Protein AF-E6PJC2-F1 (afdb_monomer)

Sequence (73 aa):
MRLDTLMQRVGAEYARIRAFRAALELVLDDFVARGWVRSYKIGRGDSGLIAIDKVQTPTQARALAARNALPST

Mean predicted aligned error: 12.55 Å

pLDDT: mean 70.85, std 11.87, range [47.06, 89.12]

Structure (mmCIF, N/CA/C/O backbone):
data_AF-E6PJC2-F1
#
_entry.id   AF-E6PJC2-F1
#
loop_
_atom_site.group_PDB
_atom_site.id
_atom_site.type_symbol
_atom_site.label_atom_id
_atom_site.label_alt_id
_atom_site.label_comp_id
_atom_site.label_asym_id
_atom_site.label_entity_id
_atom_site.label_seq_id
_atom_site.pdbx_PDB_ins_code
_atom_site.Cartn_x
_atom_site.Cartn_y
_atom_site.Cartn_z
_atom_site.occupancy
_atom_site.B_iso_or_equiv
_atom_site.auth_seq_id
_atom_site.auth_comp_id
_atom_site.auth_asym_id
_atom_site.auth_atom_id
_atom_site.pdbx_PDB_model_num
ATOM 1 N N . MET A 1 1 ? 12.711 19.683 -8.255 1.00 51.16 1 MET A N 1
ATOM 2 C CA . MET A 1 1 ? 13.578 18.688 -8.929 1.00 51.16 1 MET A CA 1
ATOM 3 C C . MET A 1 1 ? 12.669 17.752 -9.723 1.00 51.16 1 MET A C 1
ATOM 5 O O . MET A 1 1 ? 11.713 17.270 -9.132 1.00 51.16 1 MET A O 1
ATOM 9 N N . ARG A 1 2 ? 12.860 17.610 -11.046 1.00 48.84 2 ARG A N 1
ATOM 10 C CA . ARG A 1 2 ? 11.953 16.865 -11.953 1.00 48.84 2 ARG A CA 1
ATOM 11 C C . ARG A 1 2 ? 12.200 15.353 -11.889 1.00 48.84 2 ARG A C 1
ATOM 13 O O . ARG A 1 2 ? 13.331 14.943 -11.627 1.00 48.84 2 ARG A O 1
ATOM 20 N N . LEU A 1 3 ? 11.163 14.544 -12.129 1.00 47.06 3 LEU A N 1
ATOM 21 C CA . LEU A 1 3 ? 11.273 13.086 -12.052 1.00 47.06 3 LEU A CA 1
ATOM 22 C C . LEU A 1 3 ? 12.175 12.520 -13.149 1.00 47.06 3 LEU A C 1
ATOM 24 O O . LEU A 1 3 ? 12.999 11.663 -12.869 1.00 47.06 3 LEU A O 1
ATOM 28 N N . ASP A 1 4 ? 12.104 13.081 -14.348 1.00 49.66 4 ASP A N 1
ATOM 29 C CA . ASP A 1 4 ? 12.923 12.729 -15.513 1.00 49.66 4 ASP A CA 1
ATOM 30 C C . ASP A 1 4 ? 14.427 12.845 -15.185 1.00 49.66 4 ASP A C 1
ATOM 32 O O . ASP A 1 4 ? 15.234 11.979 -15.526 1.00 49.66 4 ASP A O 1
ATOM 36 N N . THR A 1 5 ? 14.796 13.871 -14.407 1.00 56.50 5 THR A N 1
ATOM 37 C CA . THR A 1 5 ? 16.157 14.093 -13.886 1.00 56.50 5 THR A CA 1
ATOM 38 C C . THR A 1 5 ? 16.551 13.073 -12.810 1.00 56.50 5 THR A C 1
ATOM 40 O O . THR A 1 5 ? 17.730 12.776 -12.625 1.00 56.50 5 THR A O 1
ATOM 43 N N . LEU A 1 6 ? 15.571 12.527 -12.091 1.00 51.50 6 LEU A N 1
ATOM 44 C CA . LEU A 1 6 ? 15.744 11.461 -11.105 1.00 51.50 6 LEU A CA 1
ATOM 45 C C . LEU A 1 6 ? 15.885 10.094 -11.799 1.00 51.50 6 LEU A C 1
ATOM 47 O O . LEU A 1 6 ? 16.717 9.290 -11.392 1.00 51.50 6 LEU A O 1
ATOM 51 N N . MET A 1 7 ? 15.159 9.863 -12.898 1.00 52.81 7 MET A N 1
ATOM 52 C CA . MET A 1 7 ? 15.201 8.617 -13.675 1.00 52.81 7 MET A CA 1
ATOM 53 C C . MET A 1 7 ? 16.546 8.411 -14.379 1.00 52.81 7 MET A C 1
ATOM 55 O O . MET A 1 7 ? 17.097 7.312 -14.327 1.00 52.81 7 MET A O 1
ATOM 59 N N . GLN A 1 8 ? 17.125 9.471 -14.960 1.00 58.62 8 GLN A N 1
ATOM 60 C CA . GLN A 1 8 ? 18.489 9.428 -15.509 1.00 58.62 8 GLN A CA 1
ATOM 61 C C . GLN A 1 8 ? 19.553 9.163 -14.433 1.00 58.62 8 GLN A C 1
ATOM 63 O O . GLN A 1 8 ? 20.532 8.471 -14.698 1.00 58.62 8 GLN A O 1
ATOM 68 N N . ARG A 1 9 ? 19.369 9.687 -13.214 1.00 55.75 9 ARG A N 1
ATOM 69 C CA . ARG A 1 9 ? 20.351 9.569 -12.121 1.00 55.75 9 ARG A CA 1
ATOM 70 C C . ARG A 1 9 ? 20.423 8.181 -11.487 1.00 55.75 9 ARG A C 1
ATOM 72 O O . ARG A 1 9 ? 21.460 7.843 -10.929 1.00 55.75 9 ARG A O 1
ATOM 79 N N . VAL A 1 10 ? 19.339 7.406 -11.537 1.00 55.97 10 VAL A N 1
ATOM 80 C CA . VAL A 1 10 ? 19.243 6.093 -10.868 1.00 55.97 10 VAL A CA 1
ATOM 81 C C . VAL A 1 10 ? 19.389 4.928 -11.863 1.00 55.97 10 VAL A C 1
ATOM 83 O O . VAL A 1 10 ? 19.485 3.776 -11.451 1.00 55.97 10 VAL A O 1
ATOM 86 N N . GLY A 1 11 ? 19.437 5.198 -13.177 1.00 55.72 11 GLY A N 1
ATOM 87 C CA . GLY A 1 11 ? 19.635 4.168 -14.210 1.00 55.72 11 GLY A CA 1
ATOM 88 C C . GLY A 1 11 ? 18.513 3.122 -14.273 1.00 55.72 11 GLY A C 1
ATOM 89 O O . GLY A 1 11 ? 18.714 2.017 -14.773 1.00 55.72 11 GLY A O 1
ATOM 90 N N . ALA A 1 12 ? 17.334 3.439 -13.731 1.00 57.00 12 ALA A N 1
ATOM 91 C CA . ALA A 1 12 ? 16.213 2.515 -13.671 1.00 57.00 12 ALA A CA 1
ATOM 92 C C . ALA A 1 12 ? 15.430 2.553 -14.988 1.00 57.00 12 ALA A C 1
ATOM 94 O O . ALA A 1 12 ? 14.768 3.536 -15.315 1.00 57.00 12 ALA A O 1
ATOM 95 N N . GLU A 1 13 ? 15.505 1.459 -15.741 1.00 65.56 13 GLU A N 1
ATOM 96 C CA . GLU A 1 13 ? 14.779 1.280 -16.994 1.00 65.56 13 GLU A CA 1
ATOM 97 C C . GLU A 1 13 ? 13.260 1.400 -16.763 1.00 65.56 13 GLU A C 1
ATOM 99 O O . GLU A 1 13 ? 12.706 0.786 -15.848 1.00 65.56 13 GLU A O 1
ATOM 104 N N . TYR A 1 14 ? 12.559 2.172 -17.598 1.00 60.00 14 TYR A N 1
ATOM 105 C CA . TYR A 1 14 ? 11.117 2.435 -17.453 1.00 60.00 14 TYR A CA 1
ATOM 106 C C . TYR A 1 14 ? 10.280 1.138 -17.394 1.00 60.00 14 TYR A C 1
ATOM 108 O O . TYR A 1 14 ? 9.241 1.075 -16.733 1.00 60.00 14 TYR A O 1
ATOM 116 N N . ALA A 1 15 ? 10.765 0.069 -18.032 1.00 63.31 15 ALA A N 1
ATOM 117 C CA . ALA A 1 15 ? 10.190 -1.271 -17.962 1.00 63.31 15 ALA A CA 1
ATOM 118 C C . ALA A 1 15 ? 10.240 -1.881 -16.545 1.00 63.31 15 ALA A C 1
ATOM 120 O O . ALA A 1 15 ? 9.243 -2.443 -16.089 1.00 63.31 15 ALA A O 1
ATOM 121 N N . ARG A 1 16 ? 11.348 -1.711 -15.807 1.00 65.19 16 ARG A N 1
ATOM 122 C CA . ARG A 1 16 ? 11.495 -2.203 -14.422 1.00 65.19 16 ARG A CA 1
ATOM 123 C C . ARG A 1 16 ? 10.499 -1.554 -13.470 1.00 65.19 16 ARG A C 1
ATOM 125 O O . ARG A 1 16 ? 9.989 -2.218 -12.574 1.00 65.19 16 ARG A O 1
ATOM 132 N N . ILE A 1 17 ? 10.179 -0.283 -13.685 1.00 67.12 17 ILE A N 1
ATOM 133 C CA . IL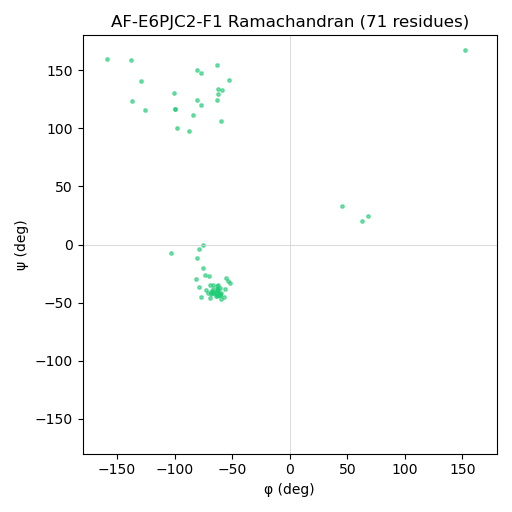E A 1 17 ? 9.226 0.450 -12.843 1.00 67.12 17 ILE A CA 1
ATOM 134 C C . ILE A 1 17 ? 7.793 -0.013 -13.103 1.00 67.12 17 ILE A C 1
ATOM 136 O O . ILE A 1 17 ? 7.028 -0.193 -12.156 1.00 67.12 17 ILE A O 1
ATOM 140 N N . ARG A 1 18 ? 7.434 -0.291 -14.364 1.00 68.12 18 ARG A N 1
ATOM 141 C CA . ARG A 1 18 ? 6.134 -0.905 -14.680 1.00 68.12 18 ARG A CA 1
ATOM 142 C C . ARG A 1 18 ? 6.011 -2.312 -14.093 1.00 68.12 18 ARG A C 1
ATOM 144 O O . ARG A 1 18 ? 4.973 -2.627 -13.521 1.00 68.1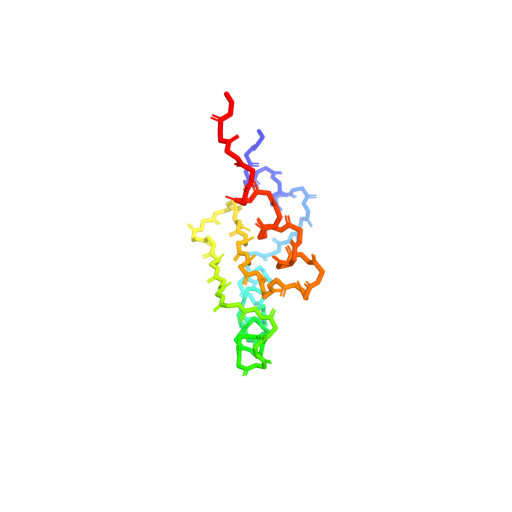2 18 ARG A O 1
ATOM 151 N N . ALA A 1 19 ? 7.062 -3.127 -14.191 1.00 73.75 19 ALA A N 1
ATOM 152 C CA . ALA A 1 19 ? 7.075 -4.473 -13.617 1.00 73.75 19 ALA A CA 1
ATOM 153 C C . ALA A 1 19 ? 6.950 -4.444 -12.084 1.00 73.75 19 ALA A C 1
ATOM 155 O O . ALA A 1 19 ? 6.145 -5.177 -11.513 1.00 73.75 19 ALA A O 1
ATOM 156 N N . PHE A 1 20 ? 7.684 -3.546 -11.419 1.00 74.81 20 PHE A N 1
ATOM 157 C CA . PHE A 1 20 ? 7.576 -3.336 -9.976 1.00 74.81 20 PHE A CA 1
ATOM 158 C C . PHE A 1 20 ? 6.167 -2.897 -9.564 1.00 74.81 20 PHE A C 1
ATOM 160 O O . PHE A 1 20 ? 5.624 -3.414 -8.592 1.00 74.81 20 PHE A O 1
ATOM 167 N N . ARG A 1 21 ? 5.546 -1.990 -10.327 1.00 76.38 21 ARG A N 1
ATOM 168 C CA . ARG A 1 21 ? 4.169 -1.558 -10.076 1.00 76.38 21 ARG A CA 1
ATOM 169 C C . ARG A 1 21 ? 3.183 -2.724 -10.142 1.00 76.38 21 ARG A C 1
ATOM 171 O O . ARG A 1 21 ? 2.372 -2.855 -9.236 1.00 76.38 21 ARG A O 1
ATOM 178 N N . ALA A 1 22 ? 3.267 -3.564 -11.172 1.00 80.44 22 ALA A N 1
ATOM 179 C CA . ALA A 1 22 ? 2.381 -4.718 -11.309 1.00 80.44 22 ALA A CA 1
ATOM 180 C C . ALA A 1 22 ? 2.549 -5.706 -10.140 1.00 80.44 22 ALA A C 1
ATOM 182 O O . ALA A 1 22 ? 1.566 -6.173 -9.574 1.00 80.44 22 ALA A O 1
ATOM 183 N N . ALA A 1 23 ? 3.791 -5.976 -9.724 1.00 83.94 23 ALA A N 1
ATOM 184 C CA . ALA A 1 23 ? 4.058 -6.820 -8.561 1.00 83.94 23 ALA A CA 1
ATOM 185 C C . ALA A 1 23 ? 3.513 -6.208 -7.257 1.00 83.94 23 ALA A C 1
ATOM 187 O O . ALA A 1 23 ? 2.986 -6.920 -6.407 1.00 83.94 23 ALA A O 1
ATOM 188 N N . LEU A 1 24 ? 3.615 -4.887 -7.107 1.00 83.62 24 LEU A N 1
ATOM 189 C CA . LEU A 1 24 ? 3.099 -4.171 -5.947 1.00 83.62 24 LEU A CA 1
ATOM 190 C C . LEU A 1 24 ? 1.564 -4.190 -5.881 1.00 83.62 24 LEU A C 1
ATOM 192 O O . LEU A 1 24 ? 1.021 -4.357 -4.792 1.00 83.62 24 LEU A O 1
ATOM 196 N N . GLU A 1 25 ? 0.874 -4.038 -7.015 1.00 86.06 25 GLU A N 1
ATOM 197 C CA . GLU A 1 25 ? -0.594 -4.136 -7.095 1.00 86.06 25 GLU A CA 1
ATOM 198 C C . GLU A 1 25 ? -1.074 -5.500 -6.567 1.00 86.06 25 GLU A C 1
ATOM 200 O O . GLU A 1 25 ? -1.925 -5.537 -5.683 1.00 86.06 25 GLU A O 1
ATOM 205 N N . LEU A 1 26 ? -0.421 -6.601 -6.965 1.00 89.12 26 LEU A N 1
ATOM 206 C CA . LEU A 1 26 ? -0.751 -7.950 -6.477 1.00 89.12 26 LEU A CA 1
ATOM 207 C C . LEU A 1 26 ? -0.611 -8.103 -4.953 1.00 89.12 26 LEU A C 1
ATOM 209 O O . LEU A 1 26 ? -1.450 -8.727 -4.307 1.00 89.12 26 LEU A O 1
ATOM 213 N N . VAL A 1 27 ? 0.449 -7.540 -4.365 1.00 87.75 27 VAL A N 1
ATOM 214 C CA . VAL A 1 27 ? 0.667 -7.598 -2.908 1.00 87.75 27 VAL A CA 1
ATOM 215 C C . VAL A 1 27 ? -0.382 -6.773 -2.166 1.00 87.75 27 VAL A C 1
ATOM 217 O O . VAL A 1 27 ? -0.885 -7.192 -1.125 1.00 87.75 27 VAL A O 1
ATOM 220 N N . LEU A 1 28 ? -0.717 -5.592 -2.688 1.00 86.00 28 LEU A N 1
ATOM 221 C CA . LEU A 1 28 ? -1.710 -4.723 -2.064 1.00 86.00 28 LEU A CA 1
ATOM 222 C C . LEU A 1 28 ? -3.123 -5.309 -2.163 1.00 86.00 28 LEU A C 1
ATOM 224 O O . LEU A 1 28 ? -3.881 -5.189 -1.201 1.00 86.00 28 LEU A O 1
ATOM 228 N N . ASP A 1 29 ? -3.451 -5.996 -3.257 1.00 87.69 29 ASP A N 1
ATOM 229 C CA . ASP A 1 29 ? -4.705 -6.742 -3.388 1.00 87.69 29 ASP A CA 1
ATOM 230 C C . ASP A 1 29 ? -4.806 -7.865 -2.346 1.00 87.69 29 ASP A C 1
ATOM 232 O O . ASP A 1 29 ? -5.835 -7.993 -1.681 1.00 87.69 29 ASP A O 1
ATOM 236 N N . ASP A 1 30 ? -3.728 -8.626 -2.119 1.00 88.81 30 ASP A N 1
ATOM 237 C CA . ASP A 1 30 ? -3.681 -9.646 -1.060 1.00 88.81 30 ASP A CA 1
ATOM 238 C C . ASP A 1 30 ? -3.845 -9.019 0.337 1.00 88.81 30 ASP A C 1
ATOM 240 O O . ASP A 1 30 ? -4.571 -9.542 1.183 1.00 88.81 30 ASP A O 1
ATOM 244 N N . PHE A 1 31 ? -3.259 -7.843 0.578 1.00 85.56 31 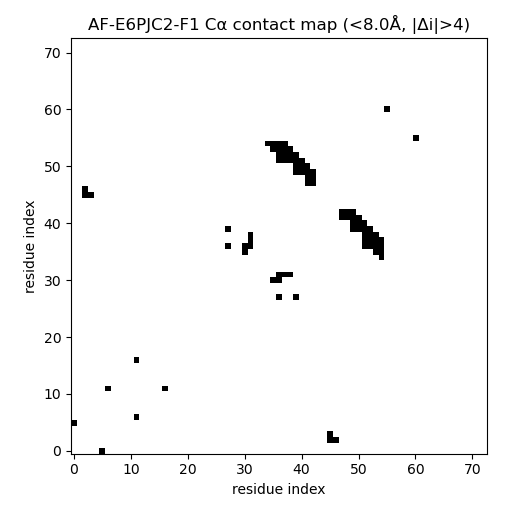PHE A N 1
ATOM 245 C CA . PHE A 1 31 ? -3.418 -7.131 1.851 1.00 85.56 31 PHE A CA 1
ATOM 246 C C . PHE A 1 31 ? -4.847 -6.634 2.078 1.00 85.56 31 PHE A C 1
ATOM 248 O O . PHE A 1 31 ? -5.317 -6.633 3.221 1.00 85.56 31 PHE A O 1
ATOM 255 N N . VAL A 1 32 ? -5.542 -6.223 1.017 1.00 86.44 32 VAL A N 1
ATOM 256 C CA . VAL A 1 32 ? -6.964 -5.867 1.087 1.00 86.44 32 VAL A CA 1
ATOM 257 C C . VAL A 1 32 ? -7.809 -7.115 1.337 1.00 86.44 32 VAL A C 1
ATOM 259 O O . VAL A 1 32 ? -8.640 -7.108 2.243 1.00 86.44 32 VAL A O 1
ATOM 262 N N . ALA A 1 33 ? -7.550 -8.213 0.621 1.00 83.38 33 ALA A N 1
ATOM 263 C CA . ALA A 1 33 ? -8.265 -9.479 0.795 1.00 83.38 33 ALA A CA 1
ATOM 264 C C . ALA A 1 33 ? -8.111 -10.057 2.215 1.00 83.38 33 ALA A C 1
ATOM 266 O O . ALA A 1 33 ? -9.068 -10.581 2.783 1.00 83.38 33 ALA A O 1
ATOM 267 N N . ARG A 1 34 ? -6.928 -9.910 2.823 1.00 83.31 34 ARG A N 1
ATOM 268 C CA . ARG A 1 34 ? -6.650 -10.308 4.216 1.00 83.31 34 ARG A CA 1
ATOM 269 C C . ARG A 1 34 ? -7.169 -9.317 5.260 1.00 83.31 34 ARG A C 1
ATOM 271 O O . ARG A 1 34 ? -7.026 -9.570 6.456 1.00 83.31 34 ARG A O 1
ATOM 278 N N . GLY A 1 35 ? -7.732 -8.184 4.839 1.00 80.38 35 GLY A N 1
ATOM 279 C CA . GLY A 1 35 ? -8.240 -7.148 5.736 1.00 80.38 35 GLY A CA 1
ATOM 280 C C . GLY A 1 35 ? -7.145 -6.428 6.528 1.00 80.38 35 GLY A C 1
ATOM 281 O O . GLY A 1 35 ? -7.406 -5.918 7.613 1.00 80.38 35 GLY A O 1
ATOM 282 N N . TRP A 1 36 ? -5.909 -6.395 6.030 1.00 79.62 36 TRP A N 1
ATOM 283 C CA . TRP A 1 36 ? -4.812 -5.634 6.647 1.00 79.62 36 TRP A CA 1
ATOM 284 C C . TRP A 1 36 ? -4.866 -4.155 6.254 1.00 79.62 36 TRP A C 1
ATOM 286 O O . TRP A 1 36 ? -4.468 -3.261 7.008 1.00 79.62 36 TRP A O 1
ATOM 296 N N . VAL A 1 37 ? -5.389 -3.897 5.061 1.00 83.94 37 VAL A N 1
ATOM 297 C CA . VAL A 1 37 ? -5.570 -2.577 4.467 1.00 83.94 37 VAL A CA 1
ATOM 298 C C . VAL A 1 37 ? -7.022 -2.475 4.000 1.00 83.94 37 VAL A C 1
ATOM 300 O O . VAL A 1 37 ? -7.576 -3.443 3.494 1.00 83.94 37 VAL A O 1
ATOM 303 N N . ARG A 1 38 ? -7.660 -1.315 4.178 1.00 81.75 38 ARG A N 1
ATOM 304 C CA . ARG A 1 38 ? -9.019 -1.063 3.671 1.00 81.75 38 ARG A CA 1
ATOM 305 C C . ARG A 1 38 ? -9.022 -0.777 2.181 1.00 81.75 38 ARG A C 1
ATOM 307 O O . ARG A 1 38 ? -9.876 -1.265 1.453 1.00 81.75 38 ARG A O 1
ATOM 314 N N . SER A 1 39 ? -8.097 0.068 1.744 1.00 84.00 39 SER A N 1
ATOM 315 C CA . SER A 1 39 ? -7.959 0.453 0.347 1.00 84.00 39 SER A CA 1
ATOM 316 C C . SER A 1 39 ? -6.556 0.977 0.070 1.00 84.00 39 SER A C 1
ATOM 318 O O . SER A 1 39 ? -5.834 1.397 0.979 1.00 84.00 39 SER A O 1
ATOM 320 N N . TYR A 1 40 ? -6.164 0.976 -1.196 1.00 85.31 40 TYR A N 1
ATOM 321 C CA . TYR A 1 40 ? -4.940 1.620 -1.642 1.00 85.31 40 TYR A CA 1
ATOM 322 C C . TYR A 1 40 ? -5.188 2.371 -2.951 1.00 85.31 40 TYR A C 1
ATOM 324 O O . TYR A 1 40 ? -6.133 2.092 -3.689 1.00 85.31 40 TYR A O 1
ATOM 332 N N . LYS A 1 41 ? -4.330 3.345 -3.246 1.00 83.69 41 LYS A N 1
ATOM 333 C CA . LYS A 1 41 ? -4.326 4.079 -4.510 1.00 83.69 41 LYS A CA 1
ATOM 334 C C . LYS A 1 41 ? -2.894 4.249 -4.982 1.00 83.69 41 LYS A C 1
ATOM 336 O O . LYS A 1 41 ? -2.079 4.847 -4.285 1.00 83.69 41 LYS A O 1
ATOM 341 N N . ILE A 1 42 ? -2.615 3.775 -6.192 1.00 79.12 42 ILE A N 1
ATOM 342 C CA . ILE A 1 42 ? -1.340 4.008 -6.872 1.00 79.12 42 ILE A CA 1
ATOM 343 C C . ILE A 1 42 ? -1.533 5.143 -7.875 1.00 79.12 42 ILE A C 1
ATOM 345 O O . ILE A 1 42 ? -2.314 5.024 -8.826 1.00 79.12 42 ILE A O 1
ATOM 349 N N . GLY A 1 43 ? -0.828 6.255 -7.665 1.00 75.44 43 GLY A N 1
ATOM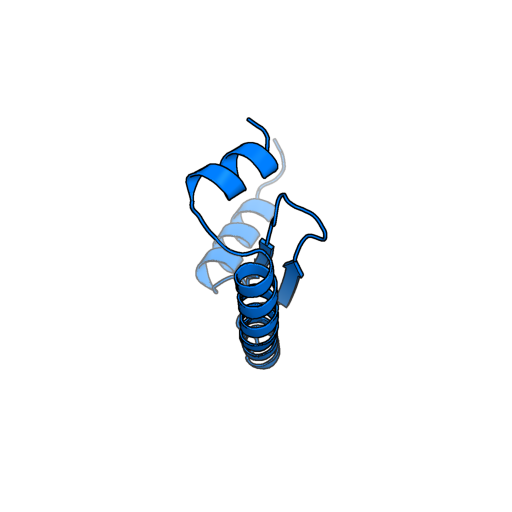 350 C CA . GLY A 1 43 ? -0.833 7.393 -8.580 1.00 75.44 43 GLY A CA 1
ATOM 351 C C . GLY A 1 43 ? -0.511 6.981 -10.022 1.00 75.44 43 GLY A C 1
ATOM 352 O O . GLY A 1 43 ? 0.315 6.104 -10.282 1.00 75.44 43 GLY A O 1
ATOM 353 N N . ARG A 1 44 ? -1.188 7.599 -10.994 1.00 61.06 44 ARG A N 1
ATOM 354 C CA . ARG A 1 44 ? -0.847 7.469 -12.416 1.00 61.06 44 ARG A CA 1
ATOM 355 C C . ARG A 1 44 ? -0.012 8.682 -12.805 1.00 61.06 44 ARG A C 1
ATOM 357 O O . ARG A 1 44 ? -0.554 9.765 -12.976 1.00 61.06 44 ARG A O 1
ATOM 364 N N . GLY A 1 45 ? 1.299 8.497 -12.874 1.00 56.84 45 GLY A N 1
ATOM 365 C CA . GLY A 1 45 ? 2.244 9.537 -13.251 1.00 56.84 45 GLY A CA 1
ATOM 366 C C . GLY A 1 45 ? 3.609 9.306 -12.626 1.00 56.84 45 GLY A C 1
ATOM 367 O O . GLY A 1 45 ? 3.759 8.497 -11.708 1.00 56.84 45 GLY A O 1
ATOM 368 N N . ASP A 1 46 ? 4.580 10.051 -13.134 1.00 48.34 46 ASP A N 1
ATOM 369 C CA . ASP A 1 46 ? 5.982 9.989 -12.746 1.00 48.34 46 ASP A CA 1
ATOM 370 C C . ASP A 1 46 ? 6.182 10.114 -11.220 1.00 48.34 46 ASP A C 1
ATOM 372 O O . ASP A 1 46 ? 6.997 9.420 -10.626 1.00 48.34 46 ASP A O 1
ATOM 376 N N . SER A 1 47 ? 5.345 10.880 -10.524 1.00 51.56 47 SER A N 1
ATOM 377 C CA . SER A 1 47 ? 5.423 11.104 -9.074 1.00 51.56 47 SER A CA 1
ATOM 378 C C . SER A 1 47 ? 4.957 9.948 -8.170 1.00 51.56 47 SER A C 1
ATOM 380 O O . SER A 1 47 ? 5.040 10.098 -6.953 1.00 51.56 47 SER A O 1
ATOM 382 N N . GLY A 1 48 ? 4.496 8.813 -8.718 1.00 56.66 48 GLY A N 1
ATOM 383 C CA . GLY A 1 48 ? 4.454 7.501 -8.045 1.00 56.66 48 GLY A CA 1
ATOM 384 C C . GLY A 1 48 ? 3.922 7.447 -6.606 1.00 56.66 48 GLY A C 1
ATOM 385 O O . GLY A 1 48 ? 4.414 6.653 -5.808 1.00 56.66 48 GLY A O 1
ATOM 386 N N . LEU A 1 49 ? 2.961 8.295 -6.232 1.00 63.34 49 LEU A N 1
ATOM 387 C CA . LEU A 1 49 ? 2.499 8.356 -4.847 1.00 63.34 49 LEU A CA 1
ATOM 388 C C . LEU A 1 49 ? 1.581 7.162 -4.560 1.00 63.34 49 LEU A C 1
ATOM 390 O O . LEU A 1 49 ? 0.552 6.993 -5.222 1.00 63.34 49 LEU A O 1
ATOM 394 N N . ILE A 1 50 ? 1.964 6.333 -3.587 1.00 67.94 50 ILE A N 1
ATOM 395 C CA . ILE A 1 50 ? 1.146 5.225 -3.090 1.00 67.94 50 ILE A CA 1
ATOM 396 C C . ILE A 1 50 ? 0.472 5.696 -1.805 1.00 67.94 50 ILE A C 1
ATOM 398 O O . ILE A 1 50 ? 1.141 5.992 -0.816 1.00 67.94 50 ILE A O 1
ATOM 402 N N . ALA A 1 51 ? -0.854 5.760 -1.817 1.00 73.88 51 ALA A N 1
ATOM 403 C CA . ALA A 1 51 ? -1.651 5.970 -0.617 1.00 73.88 51 ALA A CA 1
ATOM 404 C C . ALA A 1 51 ? -2.213 4.623 -0.151 1.00 73.88 51 ALA A C 1
ATOM 406 O O . ALA A 1 51 ? -2.776 3.885 -0.956 1.00 73.88 51 ALA A O 1
ATOM 407 N N . ILE A 1 52 ? -2.059 4.306 1.135 1.00 77.38 52 ILE A N 1
ATOM 408 C CA . ILE A 1 52 ? -2.544 3.067 1.756 1.00 77.38 52 ILE A CA 1
ATOM 409 C C . ILE A 1 52 ? -3.404 3.461 2.954 1.00 77.38 52 ILE A C 1
ATOM 411 O O . ILE A 1 52 ? -2.887 4.024 3.920 1.00 77.38 52 ILE A O 1
ATOM 415 N N . ASP A 1 53 ? -4.696 3.150 2.903 1.00 77.38 53 ASP A N 1
ATOM 416 C CA . ASP A 1 53 ? -5.602 3.296 4.040 1.00 77.38 53 ASP A CA 1
ATOM 417 C C . ASP A 1 53 ? -5.558 2.022 4.888 1.00 77.38 53 ASP A C 1
ATOM 419 O O . ASP A 1 53 ? -6.158 0.997 4.554 1.00 77.38 53 ASP A O 1
ATOM 423 N N . LYS A 1 54 ? -4.770 2.053 5.962 1.00 76.19 54 LYS A N 1
ATOM 424 C CA . LYS A 1 54 ? -4.541 0.891 6.825 1.00 76.19 54 LYS A CA 1
ATOM 425 C C . LYS A 1 54 ? -5.728 0.655 7.749 1.00 76.19 54 LYS A C 1
ATOM 427 O O . LYS A 1 54 ? -6.345 1.597 8.244 1.00 76.19 54 LYS A O 1
ATOM 432 N N . VAL A 1 55 ? -5.989 -0.611 8.071 1.00 73.44 55 VAL A N 1
ATOM 433 C CA . VAL A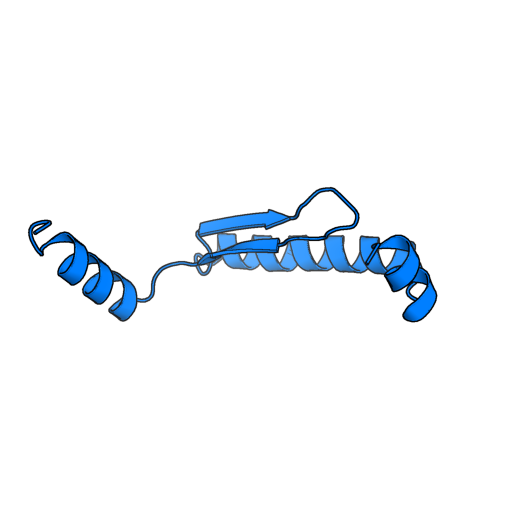 1 55 ? -6.901 -0.917 9.174 1.00 73.44 55 VAL A CA 1
ATOM 434 C C . VAL A 1 55 ? -6.291 -0.382 10.465 1.00 73.44 55 VAL A C 1
ATOM 436 O O . VAL A 1 55 ? -5.146 -0.688 10.805 1.00 73.44 55 VAL A O 1
ATOM 439 N N . GLN A 1 56 ? -7.050 0.459 11.169 1.00 69.75 56 GLN A N 1
ATOM 440 C CA . GLN A 1 56 ? -6.611 0.987 12.452 1.00 69.75 56 GLN A CA 1
ATOM 441 C C . GLN A 1 56 ? -6.432 -0.162 13.432 1.00 69.75 56 GLN A C 1
ATOM 443 O O . GLN A 1 56 ? -7.332 -0.982 13.625 1.00 69.75 56 GLN A O 1
ATOM 448 N N . THR A 1 57 ? -5.274 -0.204 14.083 1.00 71.44 57 THR A N 1
ATOM 449 C CA . THR A 1 57 ? -5.070 -1.156 15.171 1.00 71.44 57 THR A CA 1
ATOM 450 C C . THR A 1 57 ? -6.049 -0.847 16.311 1.00 71.44 57 TH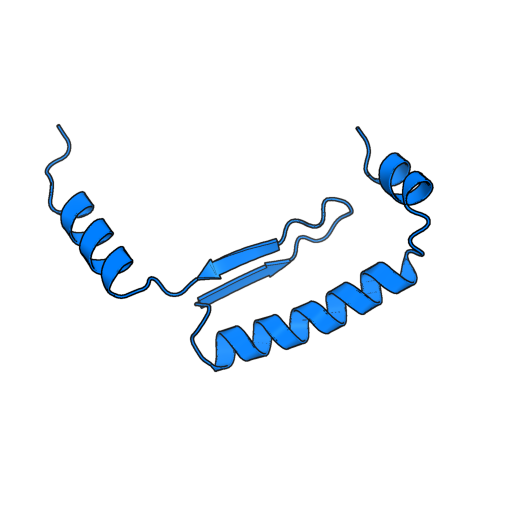R A C 1
ATOM 452 O O . THR A 1 57 ? -6.451 0.310 16.475 1.00 71.44 57 THR A O 1
ATOM 455 N N . PRO A 1 58 ? -6.416 -1.825 17.158 1.00 71.62 58 PRO A N 1
ATOM 456 C CA . PRO A 1 58 ? -7.341 -1.587 18.272 1.00 71.62 58 PRO A CA 1
ATOM 457 C C . PRO A 1 58 ? -6.909 -0.429 19.185 1.00 71.62 58 PRO A C 1
ATOM 459 O O . PRO A 1 58 ? -7.731 0.292 19.746 1.00 71.62 58 PRO A O 1
ATOM 462 N N . THR A 1 59 ? -5.601 -0.212 19.326 1.00 75.06 59 THR A N 1
ATOM 463 C CA . THR A 1 59 ? -5.035 0.914 20.080 1.00 75.06 59 THR A CA 1
ATOM 464 C C 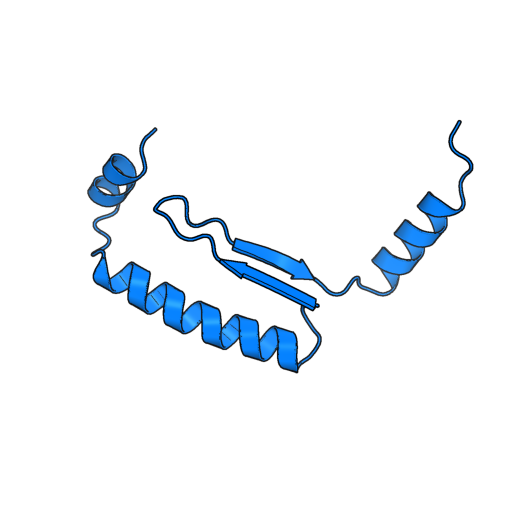. THR A 1 59 ? -5.245 2.253 19.370 1.00 75.06 59 THR A C 1
ATOM 466 O O . THR A 1 59 ? -5.636 3.217 20.021 1.00 75.06 59 THR A O 1
ATOM 469 N N . GLN A 1 60 ? -5.062 2.315 18.048 1.00 71.38 60 GLN A N 1
ATOM 470 C CA . GLN A 1 60 ? -5.339 3.522 17.260 1.00 71.38 60 GLN A CA 1
ATOM 471 C C . GLN A 1 60 ? -6.832 3.862 17.234 1.00 71.38 60 GLN A C 1
ATOM 473 O O . GLN A 1 60 ? -7.185 5.025 17.402 1.00 71.38 60 GLN A O 1
ATOM 478 N N . ALA A 1 61 ? -7.700 2.855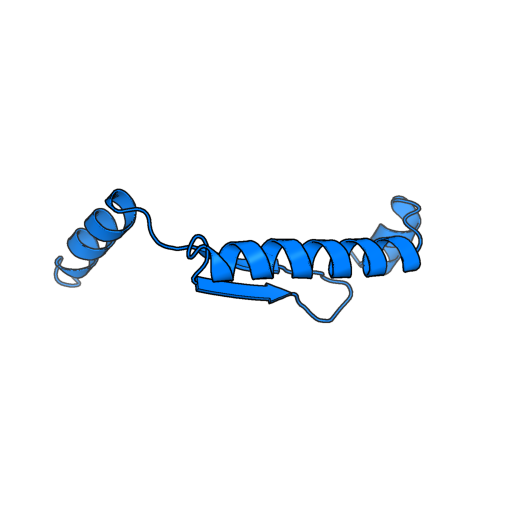 17.106 1.00 71.62 61 ALA A N 1
ATOM 479 C CA . ALA A 1 61 ? -9.148 3.040 17.154 1.00 71.62 61 ALA A CA 1
ATOM 480 C C . ALA A 1 61 ? -9.598 3.622 18.505 1.00 71.62 61 ALA A C 1
ATOM 482 O O . ALA A 1 61 ? -10.377 4.573 18.541 1.00 71.62 61 ALA A O 1
ATOM 483 N N . ARG A 1 62 ? -9.047 3.115 19.619 1.00 76.06 62 ARG A N 1
ATOM 484 C CA . ARG A 1 62 ? -9.306 3.656 20.965 1.00 76.06 62 ARG A CA 1
ATOM 485 C C . ARG A 1 62 ? -8.791 5.085 21.133 1.00 76.06 62 ARG A C 1
ATOM 487 O O . ARG A 1 62 ? -9.516 5.923 21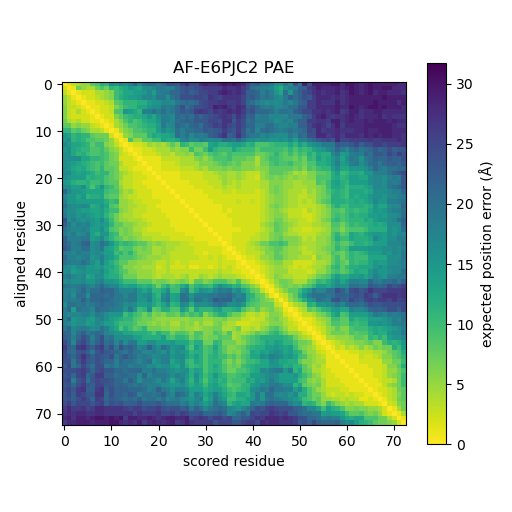.656 1.00 76.06 62 ARG A O 1
ATOM 494 N N . ALA A 1 63 ? -7.578 5.377 20.665 1.00 76.25 63 ALA A N 1
ATOM 495 C CA . ALA A 1 63 ? -7.011 6.724 20.728 1.00 76.25 63 ALA A CA 1
ATOM 496 C C . ALA A 1 63 ? -7.822 7.735 19.897 1.00 76.25 63 ALA A C 1
ATOM 498 O O . ALA A 1 63 ? -8.061 8.856 20.343 1.00 76.25 63 ALA A O 1
ATOM 499 N N . LEU A 1 64 ? -8.291 7.333 18.712 1.00 76.62 64 LEU A N 1
ATOM 500 C CA . LEU A 1 64 ? -9.136 8.171 17.865 1.00 76.62 64 LEU A CA 1
ATOM 501 C C . LEU A 1 64 ? -10.525 8.389 18.478 1.00 76.62 64 LEU A C 1
ATOM 503 O O . LEU A 1 64 ? -11.012 9.516 18.475 1.00 76.62 64 LEU A O 1
ATOM 507 N N . ALA A 1 65 ? -11.141 7.345 19.041 1.00 76.44 65 ALA A N 1
ATOM 508 C CA . ALA A 1 65 ? -12.415 7.458 19.749 1.00 76.44 65 ALA A CA 1
ATOM 509 C C . ALA A 1 65 ? -12.309 8.405 20.954 1.00 76.44 65 ALA A C 1
ATOM 511 O O . ALA A 1 65 ? -13.157 9.275 21.119 1.00 76.44 65 ALA A O 1
ATOM 512 N N . ALA A 1 66 ? -11.232 8.296 21.740 1.00 75.88 66 ALA A N 1
ATOM 513 C CA . ALA A 1 66 ? -10.963 9.206 22.851 1.00 75.88 66 ALA A CA 1
ATOM 514 C C . ALA A 1 66 ? -10.779 10.658 22.379 1.00 75.88 66 ALA A C 1
ATOM 516 O O . ALA A 1 66 ? -11.299 11.573 23.008 1.00 75.88 66 ALA A O 1
ATOM 517 N N . ARG A 1 67 ? -10.099 10.876 21.243 1.00 74.25 67 ARG A N 1
ATOM 518 C CA . ARG A 1 67 ? -9.938 12.215 20.656 1.00 74.25 67 ARG A CA 1
ATOM 519 C C . ARG A 1 67 ? -11.260 12.807 20.168 1.00 74.25 67 ARG A C 1
ATOM 521 O O . ARG A 1 67 ? -11.497 13.987 20.373 1.00 74.25 67 ARG A O 1
ATOM 528 N N . ASN A 1 68 ? -12.107 12.003 19.530 1.00 76.31 68 ASN A N 1
ATOM 529 C CA . ASN A 1 68 ? -13.401 12.452 19.008 1.00 76.31 68 ASN A CA 1
ATOM 530 C C . ASN A 1 68 ? -14.457 12.645 20.110 1.00 76.31 68 ASN A C 1
ATOM 532 O O . ASN A 1 68 ? -15.448 13.330 19.884 1.00 76.31 68 ASN A O 1
ATOM 536 N N . ALA A 1 69 ? -14.263 12.030 21.280 1.00 73.56 69 ALA A N 1
ATOM 537 C CA . ALA A 1 69 ? -15.113 12.214 22.453 1.00 73.56 69 ALA A CA 1
ATOM 538 C C . ALA A 1 69 ? -14.792 13.498 23.240 1.00 73.56 69 ALA A C 1
ATOM 540 O O . ALA A 1 69 ? -15.563 13.877 24.121 1.00 73.56 69 ALA A O 1
ATOM 541 N N . LEU A 1 70 ? -13.670 14.166 22.945 1.00 69.69 70 LEU A N 1
ATOM 542 C CA . LEU A 1 70 ? -13.345 15.463 23.530 1.00 69.69 70 LEU A CA 1
ATOM 543 C C . LEU A 1 70 ? -14.117 16.559 22.774 1.00 69.69 70 LEU A C 1
ATOM 545 O O . LEU A 1 70 ? -13.997 16.636 21.549 1.00 69.69 70 LEU A O 1
ATOM 549 N N . PRO A 1 71 ? -14.911 17.399 23.464 1.00 64.75 71 PRO A N 1
ATOM 550 C CA . PRO A 1 71 ? -15.594 18.513 22.823 1.00 64.75 71 PRO A CA 1
ATOM 551 C C . PRO A 1 71 ? -14.561 19.489 22.255 1.00 64.75 71 PRO A C 1
ATOM 553 O O . PRO A 1 71 ? -13.584 19.822 22.924 1.00 64.75 71 PRO A O 1
ATOM 556 N N . SER A 1 72 ? -14.776 19.918 21.012 1.00 64.00 72 SER A N 1
ATOM 557 C CA . SER A 1 72 ? -13.963 20.928 20.336 1.00 64.00 72 SER A CA 1
ATOM 558 C C . SER A 1 72 ? -14.007 22.228 21.142 1.00 64.00 72 SER A C 1
ATOM 560 O O . SER A 1 72 ? -15.048 22.886 21.172 1.00 64.00 72 SER A O 1
ATOM 562 N N . THR A 1 73 ? -12.916 22.555 21.832 1.00 53.12 73 THR A N 1
ATOM 563 C CA . THR A 1 73 ? -12.735 23.834 22.529 1.00 53.12 73 THR A CA 1
ATOM 564 C C . THR A 1 73 ? -12.424 24.966 21.564 1.00 53.12 73 THR A C 1
ATOM 566 O O . THR A 1 73 ? -11.728 24.707 20.554 1.00 53.12 73 THR A O 1
#

Foldseek 3Di:
DDLVVVCVVVVDDPVNVVVVVVVVVVVVVVCCVVQQFVDWDFDDDSVGDIDTHGDQDPVRVVVVVVVVPDPDD

Radius of gyration: 18.03 Å; Cα contacts (8 Å, |Δi|>4): 42; chains: 1; bounding box: 36×34×42 Å

Organism: NCBI:txid410659

Solvent-accessible surface area (backbone atoms only — not comparable to full-atom values): 4471 Å² total; per-residue (Å²): 137,61,60,72,65,50,41,68,73,66,71,62,54,72,66,58,55,54,52,51,49,56,57,48,51,57,53,51,51,51,33,37,75,71,60,57,24,75,47,70,46,74,50,90,57,87,81,60,49,71,49,73,45,61,54,70,50,76,66,53,49,51,53,51,51,56,57,70,68,50,78,89,127

Nearest PDB structures (foldseek):
  3zo7-assembly1_F  TM=5.865E-01  e=1.425E+00  Rhodococcus opacus
  4fpi-assembly1_C  TM=5.417E-01  e=1.425E+00  Rhodococcus opacus
  3znj-assembly3_9  TM=5.533E-01  e=2.164E+00  Rhodococcus opacus
  4pcq-assembly2_D  TM=4.251E-01  e=3.523E+00  Mycobacterium tuberculosis H37Rv
  6ctd-assembly2_F  TM=3.585E-01  e=5.737E+00  Mycobacterium tuberculosis H37Ra

Secondary structure (DSSP, 8-state):
--HHHHHHHHT--HHHHHHHHHHHHHHHHHHHHTTSEEEEEE-SSTT-PEEEEEPPPHHHHHHHHHHHTS---